Protein AF-A0AAN8GF17-F1 (afdb_monomer_lite)

Organism: Trichostrongylus colubriformis (NCBI:txid6319)

Foldseek 3Di:
DDDDDDDDDPPDPDPPLPPPPQPLNVDPLVCLLVVQLVVLVVLLVCVVPPPCSVVVLCVVLVVCPPHNNVPRDVNVLCVVCDPVVSNVPHSNVSCVVVVSCVVCPVVVVVVVVVVVVVVVVVVVVVVVVVVVVVVVVVVVVVVVVD

pLDDT: mean 70.36, std 16.2, range [33.47, 88.38]

Radius of gyration: 27.27 Å; chains: 1; bounding box: 36×29×109 Å

Sequence (146 aa):
RTVYHIDFTKENGTEIVANRPTILEVIPADYICDFCVAVIKKLKERQSTEANFEENMKEECWKHNGTACDDGNVCELINKVALERLRKDEPLKICVDEKMCPDKEKEITEKQEKEEKEKENETKRKHEEEGKKKAEEIERLKSEVS

Structure (mmCIF, N/CA/C/O backbone):
data_AF-A0AAN8GF17-F1
#
_entry.id   AF-A0AAN8GF17-F1
#
loop_
_atom_site.group_PDB
_atom_site.id
_atom_site.type_symbol
_atom_site.label_atom_id
_atom_site.label_alt_id
_atom_site.label_comp_id
_atom_site.label_asym_id
_atom_site.label_entity_id
_atom_site.label_seq_id
_atom_site.pdbx_PDB_ins_code
_atom_site.Cartn_x
_atom_site.Cartn_y
_atom_site.Cartn_z
_atom_site.occupancy
_atom_site.B_iso_or_equiv
_atom_site.auth_seq_id
_atom_site.auth_comp_id
_atom_site.auth_asym_id
_atom_site.auth_atom_id
_atom_site.pdbx_PDB_mo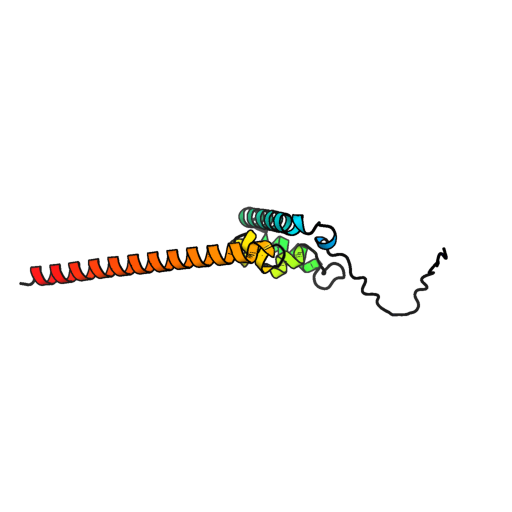del_num
ATOM 1 N N . ARG A 1 1 ? -5.925 -5.106 -52.393 1.00 38.12 1 ARG A N 1
ATOM 2 C CA . ARG A 1 1 ? -5.286 -4.934 -51.067 1.00 38.12 1 ARG A CA 1
ATOM 3 C C . ARG A 1 1 ? -4.102 -4.008 -51.297 1.00 38.12 1 ARG A C 1
ATOM 5 O O . ARG A 1 1 ? -3.133 -4.443 -51.900 1.00 38.12 1 ARG A O 1
ATOM 12 N N . THR A 1 2 ? -4.253 -2.724 -51.000 1.00 33.94 2 THR A N 1
ATOM 13 C CA . THR A 1 2 ? -3.260 -1.695 -51.347 1.00 33.94 2 THR A CA 1
ATOM 14 C C . THR A 1 2 ? -2.317 -1.525 -50.162 1.00 33.94 2 THR A C 1
ATOM 16 O O . THR A 1 2 ? -2.788 -1.357 -49.040 1.00 33.94 2 THR A O 1
ATOM 19 N N . VAL A 1 3 ? -1.010 -1.645 -50.394 1.00 42.06 3 VAL A N 1
ATOM 20 C CA . VAL A 1 3 ? 0.032 -1.433 -49.38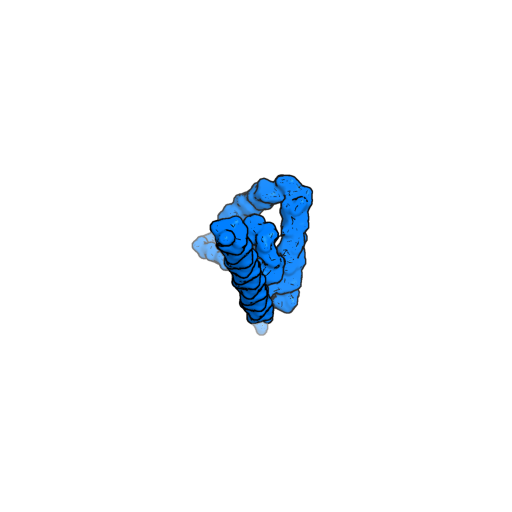1 1.00 42.06 3 VAL A CA 1
ATOM 21 C C . VAL A 1 3 ? 0.542 -0.008 -49.549 1.00 42.06 3 VAL A C 1
ATOM 23 O O . VAL A 1 3 ? 0.947 0.364 -50.648 1.00 42.06 3 VAL A O 1
ATOM 26 N N . TYR A 1 4 ? 0.499 0.783 -48.480 1.00 33.47 4 TYR A N 1
ATOM 27 C CA . TYR A 1 4 ? 1.083 2.120 -48.453 1.00 33.47 4 TYR A CA 1
ATOM 28 C C . TYR A 1 4 ? 2.482 2.034 -47.840 1.00 33.47 4 TYR A C 1
ATOM 30 O O . TYR A 1 4 ? 2.632 1.565 -46.713 1.00 33.47 4 TYR A O 1
ATOM 38 N N . HIS A 1 5 ? 3.492 2.482 -48.585 1.00 37.84 5 HIS A N 1
ATOM 39 C CA . HIS A 1 5 ? 4.817 2.785 -48.052 1.00 37.84 5 HIS A CA 1
ATOM 40 C C . HIS A 1 5 ? 4.842 4.265 -47.665 1.00 37.84 5 HIS A C 1
ATOM 42 O O . HIS A 1 5 ? 4.568 5.124 -48.501 1.00 37.84 5 HIS A O 1
ATOM 48 N N . ILE A 1 6 ? 5.115 4.549 -46.392 1.00 45.47 6 ILE A N 1
ATOM 49 C CA . ILE A 1 6 ? 5.288 5.908 -45.875 1.00 45.47 6 ILE A CA 1
ATOM 50 C C . ILE A 1 6 ? 6.789 6.108 -45.671 1.00 45.47 6 ILE A C 1
ATOM 52 O O . ILE A 1 6 ? 7.370 5.505 -44.770 1.00 45.47 6 ILE A O 1
ATOM 56 N N . ASP A 1 7 ? 7.407 6.929 -46.519 1.00 39.84 7 ASP A N 1
ATOM 57 C CA . ASP A 1 7 ? 8.777 7.401 -46.327 1.00 39.84 7 ASP A CA 1
ATOM 58 C C . ASP A 1 7 ? 8.758 8.635 -45.417 1.00 39.84 7 ASP A C 1
ATOM 60 O O . ASP A 1 7 ? 8.147 9.658 -45.732 1.00 39.84 7 ASP A O 1
ATOM 64 N N . PHE A 1 8 ? 9.411 8.531 -44.258 1.00 43.41 8 PHE A N 1
ATOM 65 C CA . PHE A 1 8 ? 9.478 9.603 -43.267 1.00 43.41 8 PHE A CA 1
ATOM 66 C C . PHE A 1 8 ? 10.655 10.536 -43.575 1.00 43.41 8 PHE A C 1
ATOM 68 O O . PHE A 1 8 ? 11.789 10.279 -43.166 1.00 43.41 8 PHE A O 1
ATOM 75 N N . THR A 1 9 ? 10.401 11.643 -44.273 1.00 42.62 9 THR A N 1
ATOM 76 C CA . THR A 1 9 ? 11.345 12.766 -44.334 1.00 42.62 9 THR A CA 1
ATOM 77 C C . THR A 1 9 ? 11.133 13.705 -43.145 1.00 42.62 9 THR A C 1
ATOM 79 O O . THR A 1 9 ? 10.017 14.060 -42.772 1.00 42.62 9 THR A O 1
ATOM 82 N N . LYS A 1 10 ? 12.253 14.077 -42.520 1.00 44.44 10 LYS A N 1
ATOM 83 C CA . LYS A 1 10 ? 12.401 14.708 -41.196 1.00 44.44 10 LYS A CA 1
ATOM 84 C C . LYS A 1 10 ? 11.914 16.171 -41.101 1.00 44.44 10 LYS A C 1
ATOM 86 O O . LYS A 1 10 ? 12.307 16.863 -40.169 1.00 44.44 10 LYS A O 1
ATOM 91 N N . GLU A 1 11 ? 11.127 16.663 -42.060 1.00 43.28 11 GLU A N 1
ATOM 92 C CA . GLU A 1 11 ? 10.945 18.111 -42.282 1.00 43.28 11 GLU A CA 1
ATOM 93 C C . GLU A 1 11 ? 9.623 18.725 -41.807 1.00 43.28 11 GLU A C 1
ATOM 95 O O . GLU A 1 11 ? 9.503 19.944 -41.829 1.00 43.28 11 GLU A O 1
ATOM 100 N N . ASN A 1 12 ? 8.662 17.958 -41.292 1.00 41.72 12 ASN A N 1
ATOM 101 C CA . ASN A 1 12 ? 7.472 18.560 -40.685 1.00 41.72 12 ASN A CA 1
ATOM 102 C C . ASN A 1 12 ? 7.487 18.360 -39.174 1.00 41.72 12 ASN A C 1
ATOM 104 O O . ASN A 1 12 ? 7.234 17.261 -38.684 1.00 41.72 12 ASN A O 1
ATOM 108 N N . GLY A 1 13 ? 7.800 19.452 -38.466 1.00 43.09 13 GLY A N 1
ATOM 109 C CA . GLY A 1 13 ? 7.837 19.616 -37.008 1.00 43.09 13 GLY A CA 1
ATOM 110 C C . GLY A 1 13 ? 6.489 19.424 -36.309 1.00 43.09 13 GLY A C 1
ATOM 111 O O . GLY A 1 13 ? 6.041 20.273 -35.548 1.00 43.09 13 GLY A O 1
ATOM 112 N N . THR A 1 14 ? 5.852 18.292 -36.561 1.00 40.00 14 THR A N 1
ATOM 113 C CA . THR A 1 14 ? 4.828 17.707 -35.709 1.00 40.00 14 THR A CA 1
ATOM 114 C C . THR A 1 14 ? 5.558 16.745 -34.786 1.00 40.00 14 THR A C 1
ATOM 116 O O . THR A 1 14 ? 5.965 15.665 -35.217 1.00 40.00 14 THR A O 1
ATOM 119 N N . GLU A 1 15 ? 5.763 17.140 -33.529 1.00 36.41 15 GLU A N 1
ATOM 120 C CA . GLU A 1 15 ? 6.034 16.177 -32.463 1.00 36.41 15 GLU A CA 1
ATOM 121 C C . GLU A 1 15 ? 4.855 15.205 -32.433 1.00 36.41 15 GLU A C 1
ATOM 123 O O . GLU A 1 15 ? 3.775 15.497 -31.922 1.00 36.41 15 GLU A O 1
ATOM 128 N N . ILE A 1 16 ? 5.042 14.042 -33.049 1.00 42.03 16 ILE A N 1
ATOM 129 C CA . ILE A 1 16 ? 4.186 12.902 -32.784 1.00 42.03 16 ILE A CA 1
ATOM 130 C C . ILE A 1 16 ? 4.566 12.494 -31.364 1.00 42.03 16 ILE A C 1
ATOM 132 O O . ILE A 1 16 ? 5.577 11.818 -31.166 1.00 42.03 16 ILE A O 1
ATOM 136 N N . VAL A 1 17 ? 3.789 12.941 -30.375 1.00 40.38 17 VAL A N 1
ATOM 137 C CA . VAL A 1 17 ? 3.766 12.306 -29.056 1.00 40.38 17 VAL A CA 1
ATOM 138 C C . VAL A 1 17 ? 3.259 10.896 -29.321 1.00 40.38 17 VAL A C 1
ATOM 140 O O . VAL A 1 17 ? 2.058 10.635 -29.371 1.00 40.38 17 VAL A O 1
ATOM 143 N N . ALA A 1 18 ? 4.184 9.995 -29.648 1.00 39.28 18 ALA A N 1
ATOM 144 C CA . ALA A 1 18 ? 3.891 8.584 -29.690 1.00 39.28 18 ALA A CA 1
ATOM 145 C C . ALA A 1 18 ? 3.402 8.259 -28.285 1.00 39.28 18 ALA A C 1
ATOM 147 O O . ALA A 1 18 ? 4.174 8.392 -27.337 1.00 39.28 18 ALA A O 1
ATOM 148 N N . ASN A 1 19 ? 2.118 7.919 -28.164 1.00 41.94 19 ASN A N 1
ATOM 149 C CA . ASN A 1 19 ? 1.540 7.391 -26.941 1.00 41.94 19 ASN A CA 1
ATOM 150 C C . ASN A 1 19 ? 2.351 6.131 -26.624 1.00 41.94 19 ASN A C 1
ATOM 152 O O . ASN A 1 19 ? 2.144 5.083 -27.240 1.00 41.94 19 ASN A O 1
ATOM 156 N N . ARG A 1 20 ? 3.414 6.287 -25.828 1.00 41.75 20 ARG A N 1
ATOM 157 C CA . ARG A 1 20 ? 4.314 5.192 -25.496 1.00 41.75 20 ARG A CA 1
ATOM 158 C C . ARG A 1 20 ? 3.479 4.249 -24.652 1.00 41.75 20 ARG A C 1
ATOM 160 O O . ARG A 1 20 ? 2.944 4.706 -23.643 1.00 41.75 20 ARG A O 1
ATOM 167 N N . PRO A 1 21 ? 3.378 2.966 -25.031 1.00 42.72 21 PRO A N 1
ATOM 168 C CA . PRO A 1 21 ? 2.761 1.995 -24.162 1.00 42.72 21 PRO A CA 1
ATOM 169 C C . PRO A 1 21 ? 3.510 2.037 -22.843 1.00 42.72 21 PRO A C 1
ATOM 171 O O . PRO A 1 21 ? 4.702 1.717 -22.783 1.00 42.72 21 PRO A O 1
ATOM 174 N N . THR A 1 22 ? 2.834 2.495 -21.796 1.00 49.78 22 THR A N 1
ATOM 175 C CA . THR A 1 22 ? 3.343 2.323 -20.440 1.00 49.78 22 THR A CA 1
ATOM 176 C C . THR A 1 22 ? 3.553 0.822 -20.237 1.00 49.78 22 THR A C 1
ATOM 178 O O . THR A 1 22 ? 2.873 0.011 -20.869 1.00 49.78 22 THR A O 1
ATOM 181 N N . ILE A 1 23 ? 4.490 0.393 -19.385 1.00 51.44 23 ILE A N 1
ATOM 182 C CA . ILE A 1 23 ? 4.714 -1.056 -19.186 1.00 51.44 23 ILE A CA 1
ATOM 183 C C . ILE A 1 23 ? 3.425 -1.784 -18.751 1.00 51.44 23 ILE A C 1
ATOM 185 O O . ILE A 1 23 ? 3.268 -2.983 -18.970 1.00 51.44 23 ILE A O 1
ATOM 189 N N . LEU A 1 24 ? 2.479 -1.017 -18.204 1.00 49.19 24 LEU A N 1
ATOM 190 C CA . LEU A 1 24 ? 1.131 -1.411 -17.822 1.00 49.19 24 LEU A CA 1
ATOM 191 C C . LEU A 1 24 ? 0.234 -1.792 -19.015 1.00 49.19 24 LEU A C 1
ATOM 193 O O . LEU A 1 24 ? -0.667 -2.596 -18.829 1.00 49.19 24 LEU A O 1
ATOM 197 N N . GLU A 1 25 ? 0.481 -1.293 -20.233 1.00 48.25 25 GLU A N 1
ATOM 198 C CA . GLU A 1 25 ? -0.276 -1.668 -21.444 1.00 48.25 25 GLU A CA 1
ATOM 199 C C . GLU A 1 25 ? 0.077 -3.070 -21.974 1.00 48.25 25 GLU A C 1
ATOM 201 O O . GLU A 1 25 ? -0.667 -3.637 -22.773 1.00 48.25 25 GLU A O 1
ATOM 206 N N . VAL A 1 26 ? 1.203 -3.649 -21.535 1.00 56.75 26 VAL A N 1
ATOM 207 C CA . VAL A 1 26 ? 1.643 -5.004 -21.926 1.00 56.75 26 VAL A CA 1
ATOM 208 C C . VAL A 1 26 ? 1.190 -6.060 -20.911 1.00 56.75 26 VAL A C 1
ATOM 210 O O . VAL A 1 26 ? 1.154 -7.252 -21.221 1.00 56.75 26 VAL A O 1
ATOM 213 N N . ILE A 1 27 ? 0.830 -5.637 -19.696 1.00 60.91 27 ILE A N 1
ATOM 214 C CA . ILE A 1 27 ? 0.327 -6.523 -18.647 1.00 60.91 27 ILE A CA 1
ATOM 215 C C . ILE A 1 27 ? -1.176 -6.707 -18.878 1.00 60.91 27 ILE A C 1
ATOM 217 O O . ILE A 1 27 ? -1.909 -5.717 -18.897 1.00 60.91 27 ILE A O 1
ATOM 221 N N . PRO A 1 28 ? -1.670 -7.944 -19.050 1.00 72.44 28 PRO A N 1
ATOM 222 C CA . PRO A 1 28 ? -3.101 -8.160 -19.197 1.00 72.44 28 PRO A CA 1
ATOM 223 C C . PRO A 1 28 ? -3.843 -7.653 -17.949 1.00 72.44 28 PRO A C 1
ATOM 225 O O . PRO A 1 28 ? -3.347 -7.790 -16.829 1.00 72.44 28 PRO A O 1
ATOM 228 N N . ALA A 1 29 ? -5.004 -7.021 -18.143 1.00 68.94 29 ALA A N 1
ATOM 229 C CA . ALA A 1 29 ? -5.705 -6.278 -17.089 1.00 68.94 29 ALA A CA 1
ATOM 230 C C . ALA A 1 29 ? -6.018 -7.119 -15.837 1.00 68.94 29 ALA A C 1
ATOM 232 O O . ALA A 1 29 ? -6.006 -6.604 -14.722 1.00 68.94 29 ALA A O 1
ATOM 233 N N . ASP A 1 30 ? -6.227 -8.421 -16.018 1.00 72.38 30 ASP A N 1
ATOM 234 C CA . ASP A 1 30 ? -6.435 -9.420 -14.971 1.00 72.38 30 ASP A CA 1
ATOM 235 C C . ASP A 1 30 ? -5.202 -9.657 -14.082 1.00 72.38 30 ASP A C 1
ATOM 237 O O . ASP A 1 30 ? -5.353 -10.051 -12.929 1.00 72.38 30 ASP A O 1
ATOM 241 N N . TYR A 1 31 ? -3.994 -9.349 -14.560 1.00 79.69 31 TYR A N 1
ATOM 242 C CA . TYR A 1 31 ? -2.749 -9.474 -13.793 1.00 79.69 31 TYR A CA 1
ATOM 243 C C . TYR A 1 31 ? -2.265 -8.157 -13.186 1.00 79.69 31 TYR A C 1
ATOM 245 O O . TYR A 1 31 ? -1.374 -8.178 -12.335 1.00 79.69 31 TYR A O 1
ATOM 253 N N . ILE A 1 32 ? -2.823 -7.012 -13.594 1.00 81.19 32 ILE A N 1
ATOM 254 C CA . ILE A 1 32 ? -2.355 -5.689 -13.146 1.00 81.19 32 ILE A CA 1
ATOM 255 C C . ILE A 1 32 ? -2.445 -5.562 -11.620 1.00 81.19 32 ILE A C 1
ATOM 257 O O . ILE A 1 32 ? -1.505 -5.076 -10.986 1.00 81.19 32 ILE A O 1
ATOM 261 N N . CYS A 1 33 ? -3.531 -6.051 -11.018 1.00 83.19 33 CYS A N 1
ATOM 262 C CA . CYS A 1 33 ? -3.718 -5.955 -9.575 1.00 83.19 33 CYS A CA 1
ATOM 263 C C . CYS A 1 33 ? -2.700 -6.808 -8.799 1.00 83.19 33 CYS A C 1
ATOM 265 O O . CYS A 1 33 ? -2.017 -6.304 -7.903 1.00 83.19 33 CYS A O 1
ATOM 267 N N . ASP A 1 34 ? -2.535 -8.078 -9.178 1.00 83.69 34 ASP A N 1
ATOM 268 C CA . ASP A 1 34 ? -1.571 -8.982 -8.540 1.00 83.69 34 ASP A CA 1
ATOM 269 C C . ASP A 1 34 ? -0.131 -8.491 -8.719 1.00 83.69 34 ASP A C 1
ATOM 271 O O . ASP A 1 34 ? 0.672 -8.527 -7.780 1.00 83.69 34 ASP A O 1
ATOM 275 N N . PHE A 1 35 ? 0.181 -7.971 -9.908 1.00 83.94 35 PHE A N 1
ATOM 276 C CA . PHE A 1 35 ? 1.470 -7.368 -10.207 1.00 83.94 35 PHE A CA 1
ATOM 277 C C . PHE A 1 35 ? 1.743 -6.159 -9.309 1.00 83.94 35 PHE A C 1
ATOM 279 O O . PHE A 1 35 ? 2.797 -6.097 -8.672 1.00 83.94 35 PHE A O 1
ATOM 286 N N . CYS A 1 36 ? 0.783 -5.238 -9.186 1.00 83.81 36 CYS A N 1
ATOM 287 C CA . CYS A 1 36 ? 0.916 -4.085 -8.304 1.00 83.81 36 CYS A CA 1
ATOM 288 C C . CYS A 1 36 ? 1.180 -4.522 -6.857 1.00 83.81 36 CYS A C 1
ATOM 290 O O . CYS A 1 36 ? 2.151 -4.081 -6.237 1.00 83.81 36 CYS A O 1
ATOM 292 N N . VAL A 1 37 ? 0.377 -5.450 -6.325 1.00 86.31 37 VAL A N 1
ATOM 293 C CA . VAL A 1 37 ? 0.520 -5.921 -4.940 1.00 86.31 37 VAL A CA 1
ATOM 294 C C . VAL A 1 37 ? 1.895 -6.552 -4.707 1.00 86.31 37 VAL A C 1
ATOM 296 O O . VAL A 1 37 ? 2.516 -6.309 -3.668 1.00 86.31 37 VAL A O 1
ATOM 299 N N . ALA A 1 38 ? 2.390 -7.347 -5.658 1.00 86.94 38 ALA A N 1
ATOM 300 C CA . ALA A 1 38 ? 3.705 -7.972 -5.573 1.00 86.94 38 ALA A CA 1
ATOM 301 C C . ALA A 1 38 ? 4.842 -6.937 -5.582 1.00 86.94 38 ALA A C 1
ATOM 303 O O . ALA A 1 38 ? 5.744 -7.008 -4.740 1.00 86.94 38 ALA A O 1
ATOM 304 N N . VAL A 1 39 ? 4.777 -5.948 -6.480 1.00 84.00 39 VAL A N 1
ATOM 305 C CA . VAL A 1 39 ? 5.767 -4.864 -6.567 1.00 84.00 39 VAL A CA 1
ATOM 306 C C . VAL A 1 39 ? 5.787 -4.051 -5.276 1.00 84.00 39 VAL A C 1
ATOM 308 O O . VAL A 1 39 ? 6.854 -3.870 -4.689 1.00 84.00 39 VAL A O 1
ATOM 311 N N . ILE A 1 40 ? 4.623 -3.630 -4.773 1.00 85.31 40 ILE A N 1
ATOM 312 C CA . ILE A 1 40 ? 4.537 -2.851 -3.534 1.00 85.31 40 ILE A CA 1
ATOM 313 C C . ILE A 1 40 ? 5.074 -3.652 -2.342 1.00 85.31 40 ILE A C 1
ATOM 315 O O . ILE A 1 40 ? 5.865 -3.122 -1.563 1.00 85.31 40 ILE A O 1
ATOM 319 N N . LYS A 1 41 ? 4.741 -4.945 -2.214 1.00 88.12 41 LYS A N 1
ATOM 320 C CA . LYS A 1 41 ? 5.314 -5.809 -1.162 1.00 88.12 41 LYS A CA 1
ATOM 321 C C . LYS A 1 41 ? 6.839 -5.854 -1.223 1.00 88.12 41 LYS A C 1
ATOM 323 O O . LYS A 1 41 ? 7.489 -5.706 -0.188 1.00 88.12 41 LYS A O 1
ATOM 328 N N . LYS A 1 42 ? 7.411 -6.014 -2.420 1.00 86.50 42 LYS A N 1
ATOM 329 C CA . LYS A 1 42 ? 8.867 -6.051 -2.590 1.00 86.50 42 LYS A CA 1
ATOM 330 C C . LYS A 1 42 ? 9.511 -4.708 -2.253 1.00 86.50 42 LYS A C 1
ATOM 332 O O . LYS A 1 42 ? 10.554 -4.681 -1.607 1.00 86.50 42 LYS A O 1
ATOM 337 N N . LEU A 1 43 ? 8.884 -3.596 -2.633 1.00 84.38 43 LEU A N 1
ATOM 338 C CA . LEU A 1 43 ? 9.358 -2.258 -2.281 1.00 84.38 43 LEU A CA 1
ATOM 339 C C . LEU A 1 43 ? 9.327 -2.024 -0.762 1.00 84.38 43 LEU A C 1
ATOM 341 O O . LEU A 1 43 ? 10.300 -1.503 -0.221 1.00 84.38 43 LEU A O 1
ATOM 345 N N . LYS A 1 44 ? 8.282 -2.477 -0.054 1.00 87.00 44 LYS A N 1
ATOM 346 C CA . LYS A 1 44 ? 8.218 -2.420 1.421 1.00 87.00 44 LYS A CA 1
ATOM 347 C C . LYS A 1 44 ? 9.335 -3.227 2.082 1.00 87.00 44 LYS A C 1
ATOM 349 O O . LYS A 1 44 ? 9.981 -2.741 3.006 1.00 87.00 44 LYS A O 1
ATOM 354 N N . GLU A 1 45 ? 9.581 -4.444 1.599 1.00 88.38 45 GLU A N 1
ATOM 355 C CA . GLU A 1 45 ? 10.666 -5.302 2.091 1.00 88.38 45 GLU A CA 1
ATOM 356 C C . GLU A 1 45 ? 12.024 -4.603 1.944 1.00 88.38 45 GLU A C 1
ATOM 358 O O . GLU A 1 45 ? 12.781 -4.499 2.911 1.00 88.38 45 GLU A O 1
ATOM 363 N N . ARG A 1 46 ? 12.301 -4.041 0.763 1.00 85.62 46 ARG A N 1
ATOM 364 C CA . ARG A 1 46 ? 13.532 -3.285 0.500 1.00 85.62 46 ARG A CA 1
ATOM 365 C C . ARG A 1 46 ? 13.648 -2.048 1.389 1.00 85.62 46 ARG A C 1
ATOM 367 O O . ARG A 1 46 ? 14.692 -1.841 1.990 1.00 85.62 46 ARG A O 1
ATOM 374 N N . GLN A 1 47 ? 12.566 -1.294 1.581 1.00 83.75 47 GLN A N 1
ATOM 375 C CA . GLN A 1 47 ? 12.554 -0.137 2.483 1.00 83.75 47 GLN A CA 1
ATOM 376 C C . GLN A 1 47 ? 12.866 -0.502 3.944 1.00 83.75 47 GLN A C 1
ATOM 378 O O . GLN A 1 47 ? 13.417 0.318 4.674 1.00 83.75 47 GLN A O 1
ATOM 383 N N . SER A 1 48 ? 12.510 -1.713 4.381 1.00 85.44 48 SER A N 1
ATOM 384 C CA . SER A 1 48 ? 12.791 -2.194 5.741 1.00 85.44 48 SER A CA 1
ATOM 385 C C . SER A 1 48 ? 14.196 -2.777 5.927 1.00 85.44 48 SER A C 1
ATOM 387 O O . SER A 1 48 ? 14.656 -2.896 7.060 1.00 85.44 48 SER A O 1
ATOM 389 N N . THR A 1 49 ? 14.872 -3.150 4.837 1.00 87.50 49 THR A N 1
ATOM 390 C CA . THR A 1 49 ? 16.146 -3.892 4.867 1.00 87.50 49 THR A CA 1
ATOM 391 C C . THR A 1 49 ? 17.334 -3.072 4.372 1.00 87.50 49 THR A C 1
ATOM 393 O O . THR A 1 49 ? 18.447 -3.241 4.866 1.00 87.50 49 THR A O 1
ATOM 396 N N . GLU A 1 50 ? 17.121 -2.163 3.424 1.00 84.31 50 GLU A N 1
ATOM 397 C CA . GLU A 1 50 ? 18.157 -1.317 2.840 1.00 84.31 50 GLU A CA 1
ATOM 398 C C . GLU A 1 50 ? 18.199 0.038 3.563 1.00 84.31 50 GLU A C 1
ATOM 400 O O . GLU A 1 50 ? 17.275 0.843 3.457 1.00 84.31 50 GLU A O 1
ATOM 405 N N . ALA A 1 51 ? 19.302 0.331 4.261 1.00 83.88 51 ALA A N 1
ATOM 406 C CA . ALA A 1 51 ? 19.469 1.590 4.999 1.00 83.88 51 ALA A CA 1
ATOM 407 C C . ALA A 1 51 ? 19.383 2.837 4.096 1.00 83.88 51 ALA A C 1
ATOM 409 O O . ALA A 1 51 ? 18.847 3.864 4.505 1.00 83.88 51 ALA A O 1
ATOM 410 N N . ASN A 1 52 ? 19.850 2.720 2.849 1.00 83.69 52 ASN A N 1
ATOM 411 C CA . ASN A 1 52 ? 19.896 3.821 1.884 1.00 83.69 52 ASN A CA 1
ATOM 412 C C . ASN A 1 52 ? 18.754 3.745 0.859 1.00 83.69 52 ASN A C 1
ATOM 414 O O . ASN A 1 52 ? 18.835 4.367 -0.195 1.00 83.69 52 ASN A O 1
ATOM 418 N N . PHE A 1 53 ? 17.697 2.971 1.130 1.00 83.38 53 PHE A N 1
ATOM 419 C CA . PHE A 1 53 ? 16.608 2.747 0.176 1.00 83.38 53 PHE A CA 1
ATOM 420 C C . PHE A 1 53 ? 16.016 4.050 -0.365 1.00 83.38 53 PHE A C 1
ATOM 422 O O . PHE A 1 53 ? 15.854 4.209 -1.569 1.00 83.38 53 PHE A O 1
ATOM 429 N N . GLU A 1 54 ? 15.689 4.989 0.524 1.00 75.62 54 GLU A N 1
ATOM 430 C CA . GLU A 1 54 ? 15.052 6.243 0.123 1.00 75.62 54 GLU A CA 1
ATOM 431 C C . GLU A 1 54 ? 15.973 7.135 -0.703 1.00 75.62 54 GLU A C 1
ATOM 433 O O . GLU A 1 54 ? 15.508 7.798 -1.626 1.00 75.62 54 GLU A O 1
ATOM 438 N N . GLU A 1 55 ? 17.261 7.164 -0.365 1.00 79.69 55 GLU A N 1
ATOM 439 C CA . GLU A 1 55 ? 18.265 7.934 -1.094 1.00 79.69 55 GLU A CA 1
ATOM 440 C C . GLU A 1 55 ? 18.490 7.329 -2.480 1.00 79.69 55 GLU A C 1
ATOM 442 O O . GLU A 1 55 ? 18.368 8.037 -3.475 1.00 79.69 55 GLU A O 1
ATOM 447 N N . ASN A 1 56 ? 18.660 6.006 -2.553 1.00 79.50 56 ASN A N 1
ATOM 448 C CA . ASN A 1 56 ? 18.801 5.270 -3.807 1.00 79.50 56 ASN A CA 1
ATOM 449 C C . ASN A 1 56 ? 17.571 5.442 -4.706 1.00 79.50 56 ASN A C 1
ATOM 451 O O . ASN A 1 56 ? 17.712 5.683 -5.899 1.00 79.50 56 ASN A O 1
ATOM 455 N N . MET A 1 57 ? 16.357 5.347 -4.151 1.00 76.62 57 MET A N 1
ATOM 456 C CA . MET A 1 57 ? 15.130 5.528 -4.933 1.00 76.62 57 MET A CA 1
ATOM 457 C C . MET A 1 57 ? 14.978 6.962 -5.426 1.00 76.62 57 MET A C 1
ATOM 459 O O . MET A 1 57 ? 14.572 7.163 -6.565 1.00 76.62 57 MET A O 1
ATOM 463 N N . LYS A 1 58 ? 15.338 7.964 -4.616 1.00 72.56 58 LYS A N 1
ATOM 464 C CA . LYS A 1 58 ? 15.366 9.360 -5.072 1.00 72.56 58 LYS A CA 1
ATOM 465 C C . LYS A 1 58 ? 16.396 9.555 -6.179 1.00 72.56 58 LYS A C 1
ATOM 467 O O . LYS A 1 58 ? 16.074 10.194 -7.169 1.00 72.56 58 LYS A O 1
ATOM 472 N N . GLU A 1 59 ? 17.595 8.998 -6.045 1.00 74.12 59 GLU A N 1
ATOM 473 C CA . GLU A 1 59 ? 18.665 9.162 -7.032 1.00 74.12 59 GLU A CA 1
ATOM 474 C C . GLU A 1 59 ? 18.351 8.461 -8.362 1.00 74.12 59 GLU A C 1
ATOM 476 O O . GLU A 1 59 ? 18.521 9.051 -9.429 1.00 74.12 59 GLU A O 1
ATOM 481 N N . GLU A 1 60 ? 17.860 7.223 -8.311 1.00 72.56 60 GLU A N 1
ATOM 482 C CA . GLU A 1 60 ? 17.494 6.445 -9.496 1.00 72.56 60 GLU A CA 1
ATOM 483 C C . GLU A 1 60 ? 16.255 7.029 -10.186 1.00 72.56 60 GLU A C 1
ATOM 485 O O . GLU A 1 60 ? 16.232 7.149 -11.409 1.00 72.56 60 GLU A O 1
ATOM 490 N N . CYS A 1 61 ? 15.246 7.467 -9.426 1.00 69.50 61 CYS A N 1
ATOM 491 C CA . CYS A 1 61 ? 14.009 7.984 -10.008 1.00 69.50 61 CYS A CA 1
ATOM 492 C C . CYS A 1 61 ? 14.081 9.456 -10.436 1.00 69.50 61 CYS A C 1
ATOM 494 O O . CYS A 1 61 ? 13.496 9.809 -11.459 1.00 69.50 61 CYS A O 1
ATOM 496 N N . TRP A 1 62 ? 14.831 10.325 -9.744 1.00 62.97 62 TRP A N 1
ATOM 497 C CA . TRP A 1 62 ? 14.988 11.727 -10.165 1.00 62.97 62 TRP A CA 1
ATOM 498 C C . TRP A 1 62 ? 15.749 11.892 -11.478 1.00 62.97 62 TRP A C 1
ATOM 500 O O . TRP A 1 62 ? 15.503 12.869 -12.182 1.00 62.97 62 TRP A O 1
ATOM 510 N N . LYS A 1 63 ? 16.623 10.948 -11.852 1.00 62.00 63 LYS A N 1
ATOM 511 C CA . LYS A 1 63 ? 17.329 10.977 -13.148 1.00 62.00 63 LYS A CA 1
ATOM 512 C C . LYS A 1 63 ? 16.379 10.911 -14.352 1.00 62.00 63 LYS A C 1
ATOM 514 O O . LYS A 1 63 ? 16.778 11.293 -15.450 1.00 62.00 63 LYS A O 1
ATOM 519 N N . HIS A 1 64 ? 15.149 10.435 -14.156 1.00 58.06 64 HIS A N 1
ATOM 520 C CA . HIS A 1 64 ? 14.184 10.198 -15.231 1.00 58.06 64 HIS A CA 1
ATOM 521 C C . HIS A 1 64 ? 12.990 11.166 -15.242 1.00 58.06 64 HIS A C 1
ATOM 523 O O . HIS A 1 64 ? 12.283 11.207 -16.251 1.00 58.06 64 HIS A O 1
ATOM 529 N N . ASN A 1 65 ? 12.822 11.988 -14.199 1.00 54.16 65 ASN A N 1
ATOM 530 C CA . ASN A 1 65 ? 11.784 13.021 -14.136 1.00 54.16 65 ASN A CA 1
ATOM 531 C C . ASN A 1 65 ? 11.948 14.042 -15.282 1.00 54.16 65 ASN A C 1
ATOM 533 O O . ASN A 1 65 ? 13.026 14.611 -15.468 1.00 54.16 65 ASN A O 1
ATOM 537 N N . GLY A 1 66 ? 10.875 14.312 -16.029 1.00 54.41 66 GLY A N 1
ATOM 538 C CA . GLY A 1 66 ? 10.849 15.261 -17.147 1.00 54.41 66 GLY A CA 1
ATOM 539 C C . GLY A 1 66 ? 11.466 14.743 -18.452 1.00 54.41 66 GLY A C 1
ATOM 540 O O . GLY A 1 66 ? 11.770 15.540 -19.341 1.00 54.41 66 GLY A O 1
ATOM 541 N N . THR A 1 67 ? 11.687 13.430 -18.580 1.00 56.88 67 THR A N 1
ATOM 542 C CA . THR A 1 67 ? 12.230 12.802 -19.799 1.00 56.88 67 THR A CA 1
ATOM 543 C C . THR A 1 67 ? 11.158 12.020 -20.569 1.00 56.88 67 THR A C 1
ATOM 545 O O . THR A 1 67 ? 10.119 11.675 -20.032 1.00 56.88 67 THR A O 1
ATOM 548 N N . ALA A 1 68 ? 11.405 11.634 -21.825 1.00 53.00 68 ALA A N 1
ATOM 549 C CA . ALA A 1 68 ? 10.478 10.772 -22.584 1.00 53.00 68 ALA A CA 1
ATOM 550 C C . ALA A 1 68 ? 10.299 9.347 -21.994 1.00 53.00 68 ALA A C 1
ATOM 552 O O . ALA A 1 68 ? 9.588 8.515 -22.562 1.00 53.00 68 ALA A O 1
ATOM 553 N N . CYS A 1 69 ? 11.002 9.028 -20.903 1.00 49.91 69 CYS A N 1
ATOM 554 C CA . CYS A 1 69 ? 10.860 7.800 -20.122 1.00 49.91 69 CYS A CA 1
ATOM 555 C C . CYS A 1 69 ? 10.074 8.020 -18.815 1.00 49.91 69 CYS A C 1
ATOM 557 O O . CYS A 1 69 ? 10.038 7.103 -17.998 1.00 49.91 69 CYS A O 1
ATOM 559 N N . ASP A 1 70 ? 9.513 9.214 -18.606 1.00 49.72 70 ASP A N 1
ATOM 560 C CA . ASP A 1 70 ? 8.767 9.621 -17.405 1.00 49.72 70 ASP A CA 1
ATOM 561 C C . ASP A 1 70 ? 7.363 8.987 -17.356 1.00 49.72 70 ASP A C 1
ATOM 563 O O . ASP A 1 70 ? 6.866 8.653 -16.285 1.00 49.72 70 ASP A O 1
ATOM 567 N N . ASP A 1 71 ? 6.771 8.699 -18.519 1.00 48.88 71 ASP A N 1
ATOM 568 C CA . ASP A 1 71 ? 5.426 8.129 -18.612 1.00 48.88 71 ASP A CA 1
ATOM 569 C C . ASP A 1 71 ? 5.426 6.606 -18.372 1.00 48.88 71 ASP A C 1
ATOM 571 O O . ASP A 1 71 ? 5.949 5.823 -19.175 1.00 48.88 71 ASP A O 1
ATOM 575 N N . GLY A 1 72 ? 4.802 6.158 -17.275 1.00 52.31 72 GLY A N 1
ATOM 576 C CA . GLY A 1 72 ? 4.463 4.750 -17.055 1.00 52.31 72 GLY A CA 1
ATOM 577 C C . GLY A 1 72 ? 5.563 3.856 -16.490 1.00 52.31 72 GLY A C 1
ATOM 578 O O . GLY A 1 72 ? 5.485 2.631 -16.638 1.00 52.31 72 GLY A O 1
ATOM 579 N N . ASN A 1 73 ? 6.596 4.435 -15.877 1.00 58.94 73 ASN A N 1
ATOM 580 C CA . ASN A 1 73 ? 7.672 3.683 -15.236 1.00 58.94 73 ASN A CA 1
ATOM 581 C C . ASN A 1 73 ? 7.384 3.435 -13.732 1.00 58.94 73 ASN A C 1
ATOM 583 O O . ASN A 1 73 ? 6.543 4.076 -13.103 1.00 58.94 73 ASN A O 1
ATOM 587 N N . VAL A 1 74 ? 8.114 2.496 -13.120 1.00 59.16 74 VAL A N 1
ATOM 588 C CA . VAL A 1 74 ? 8.018 2.181 -11.677 1.00 59.16 74 VAL A CA 1
ATOM 589 C C . VAL A 1 74 ? 8.349 3.397 -10.794 1.00 59.16 74 VAL A C 1
ATOM 591 O O . VAL A 1 74 ? 7.874 3.487 -9.665 1.00 59.16 74 VAL A O 1
ATOM 594 N N . CYS A 1 75 ? 9.122 4.353 -11.306 1.00 65.31 75 CYS A N 1
ATOM 595 C CA . CYS A 1 75 ? 9.460 5.587 -10.610 1.00 65.31 75 CYS A CA 1
ATOM 596 C C . CYS A 1 75 ? 8.285 6.566 -10.507 1.00 65.31 75 CYS A C 1
ATOM 598 O O . CYS A 1 75 ? 8.169 7.239 -9.488 1.00 65.31 75 CYS A O 1
ATOM 600 N N . GLU A 1 76 ? 7.363 6.586 -11.469 1.00 63.22 76 GLU A N 1
ATOM 601 C CA . GLU A 1 76 ? 6.102 7.321 -11.367 1.00 63.22 76 GLU A CA 1
ATOM 602 C C . GLU A 1 76 ? 5.252 6.756 -10.222 1.00 63.22 76 GLU A C 1
ATOM 604 O O . GLU A 1 76 ? 4.750 7.513 -9.394 1.00 63.22 76 GLU A O 1
ATOM 609 N N . LEU A 1 77 ? 5.174 5.424 -10.104 1.00 62.06 77 LEU A N 1
ATOM 610 C CA . LEU A 1 77 ? 4.503 4.757 -8.987 1.00 62.06 77 LEU A CA 1
ATOM 611 C C . LEU A 1 77 ? 5.203 5.064 -7.654 1.00 62.06 77 LEU A C 1
ATOM 613 O O . LEU A 1 77 ? 4.536 5.383 -6.683 1.00 62.06 77 LEU A O 1
ATOM 617 N N . ILE A 1 78 ? 6.535 5.035 -7.583 1.00 64.69 78 ILE A N 1
ATOM 618 C CA . ILE A 1 78 ? 7.277 5.366 -6.351 1.00 64.69 78 ILE A CA 1
ATOM 619 C C . ILE A 1 78 ? 7.091 6.842 -5.958 1.00 64.69 78 ILE A C 1
ATOM 621 O O . ILE A 1 78 ? 6.899 7.147 -4.777 1.00 64.69 78 ILE A O 1
ATOM 625 N N . ASN A 1 79 ? 7.094 7.751 -6.937 1.00 63.06 79 ASN A N 1
ATOM 626 C CA . ASN A 1 79 ? 6.854 9.177 -6.729 1.00 63.06 79 ASN A CA 1
ATOM 627 C C . ASN A 1 79 ? 5.400 9.449 -6.294 1.00 63.06 79 ASN A C 1
ATOM 629 O O . ASN A 1 79 ? 5.190 10.229 -5.366 1.00 63.06 79 ASN A O 1
ATOM 633 N N . LYS A 1 80 ? 4.406 8.782 -6.906 1.00 60.41 80 LYS A N 1
ATOM 634 C CA . LYS A 1 80 ? 2.967 8.903 -6.583 1.00 60.41 80 LYS A CA 1
ATOM 635 C C . LYS A 1 80 ? 2.590 8.263 -5.253 1.00 60.41 80 LYS A C 1
ATOM 637 O O . LYS A 1 80 ? 1.877 8.864 -4.451 1.00 60.41 80 LYS A O 1
ATOM 642 N N . VAL A 1 81 ? 3.103 7.062 -4.990 1.00 61.34 81 VAL A N 1
ATOM 643 C CA . VAL A 1 81 ? 2.843 6.342 -3.742 1.00 61.34 81 VAL A CA 1
ATOM 644 C C . VAL A 1 81 ? 3.449 7.102 -2.570 1.00 61.34 81 VAL A C 1
ATOM 646 O O . VAL A 1 81 ? 2.908 6.998 -1.487 1.00 61.34 81 VAL A O 1
ATOM 649 N N . ALA A 1 82 ? 4.459 7.955 -2.763 1.00 64.75 82 ALA A N 1
ATOM 650 C CA . ALA A 1 82 ? 5.196 8.629 -1.697 1.00 64.75 82 ALA A CA 1
ATOM 651 C C . ALA A 1 82 ? 5.814 7.608 -0.718 1.00 64.75 82 ALA A C 1
ATOM 653 O O . ALA A 1 82 ? 5.138 6.795 -0.090 1.00 64.75 82 ALA A O 1
ATOM 654 N N . LEU A 1 83 ? 7.135 7.656 -0.536 1.00 69.88 83 LEU A N 1
ATOM 655 C CA . LEU A 1 83 ? 7.890 6.703 0.303 1.00 69.88 83 LEU A CA 1
ATOM 656 C C . LEU A 1 83 ? 7.303 6.516 1.723 1.00 69.88 83 LEU A C 1
ATOM 658 O O . LEU A 1 83 ? 7.467 5.463 2.338 1.00 69.88 83 LEU A O 1
ATOM 662 N N . GLU A 1 84 ? 6.572 7.514 2.221 1.00 71.88 84 GLU A N 1
ATOM 663 C CA . GLU A 1 84 ? 5.810 7.461 3.468 1.00 71.88 84 GLU A CA 1
ATOM 664 C C . GLU A 1 84 ? 4.574 6.541 3.430 1.00 71.88 84 GLU A C 1
ATOM 666 O O . GLU A 1 84 ? 4.360 5.795 4.391 1.00 71.88 84 GLU A O 1
ATOM 671 N N . ARG A 1 85 ? 3.763 6.541 2.355 1.00 76.88 85 ARG A N 1
ATOM 672 C CA . ARG A 1 85 ? 2.623 5.603 2.251 1.00 76.88 85 ARG A CA 1
ATOM 673 C C . ARG A 1 85 ? 3.125 4.184 2.064 1.00 76.88 85 ARG A C 1
ATOM 675 O O . ARG A 1 85 ? 2.540 3.271 2.634 1.00 76.88 85 ARG A O 1
ATOM 682 N N . LEU A 1 86 ? 4.254 3.999 1.374 1.00 81.00 86 LEU A N 1
ATOM 683 C CA . LEU A 1 86 ? 4.885 2.686 1.246 1.00 81.00 86 LEU A CA 1
ATOM 684 C C . LEU A 1 86 ? 5.125 2.048 2.627 1.00 81.00 86 LEU A C 1
ATOM 686 O O . LEU A 1 86 ? 4.787 0.882 2.821 1.00 81.00 86 LEU A O 1
ATOM 690 N N . ARG A 1 87 ? 5.572 2.814 3.633 1.00 79.00 87 ARG A N 1
ATOM 691 C CA . ARG A 1 87 ? 5.699 2.313 5.016 1.00 79.00 87 ARG A CA 1
ATOM 692 C C . ARG A 1 87 ? 4.354 1.984 5.653 1.00 79.00 87 ARG A C 1
ATOM 694 O O . ARG A 1 87 ? 4.187 0.895 6.204 1.00 79.00 87 ARG A O 1
ATOM 701 N N . LYS A 1 88 ? 3.417 2.930 5.602 1.00 82.88 88 LYS A N 1
ATOM 702 C CA . LYS A 1 88 ? 2.219 2.944 6.455 1.00 82.88 88 LYS A CA 1
ATOM 703 C C . LYS A 1 88 ? 1.049 2.146 5.890 1.00 82.88 88 LYS A C 1
ATOM 705 O O . LYS A 1 88 ? 0.390 1.436 6.640 1.00 82.88 88 LYS A O 1
ATOM 710 N N . ASP A 1 89 ? 0.805 2.248 4.590 1.00 84.81 89 ASP A N 1
ATOM 711 C CA . ASP A 1 89 ? -0.383 1.690 3.953 1.00 84.81 89 ASP A CA 1
ATOM 712 C C . ASP A 1 89 ? -0.190 0.219 3.565 1.00 84.81 89 ASP A C 1
ATOM 714 O O . ASP A 1 89 ? 0.916 -0.244 3.262 1.00 84.81 89 ASP A O 1
ATOM 718 N N . GLU A 1 90 ? -1.283 -0.543 3.559 1.00 87.00 90 GLU A N 1
ATOM 719 C CA . GLU A 1 90 ? -1.261 -1.907 3.040 1.00 87.00 90 GLU A CA 1
ATOM 720 C C . GLU A 1 90 ? -1.031 -1.924 1.519 1.00 87.00 90 GLU A C 1
ATOM 722 O O . GLU A 1 90 ? -1.583 -1.082 0.806 1.00 87.00 90 GLU A O 1
ATOM 727 N N . PRO A 1 91 ? -0.287 -2.914 0.986 1.00 87.62 91 PRO A N 1
ATOM 728 C CA . PRO A 1 91 ? -0.029 -3.021 -0.449 1.00 87.62 91 PRO A CA 1
ATOM 729 C C . PRO A 1 91 ? -1.286 -2.976 -1.319 1.00 87.62 91 PRO A C 1
ATOM 731 O O . PRO A 1 91 ? -1.303 -2.310 -2.347 1.00 87.62 91 PRO A O 1
ATOM 734 N N . LEU A 1 92 ? -2.352 -3.655 -0.889 1.00 86.19 92 LEU A N 1
ATOM 735 C CA . LEU A 1 92 ? -3.606 -3.701 -1.636 1.00 86.19 92 LEU A CA 1
ATOM 736 C C . LEU A 1 92 ? -4.316 -2.339 -1.647 1.00 86.19 92 LEU A C 1
ATOM 738 O O . LEU A 1 92 ? -4.842 -1.944 -2.682 1.00 86.19 92 LEU A O 1
ATOM 742 N N . LYS A 1 93 ? -4.279 -1.604 -0.528 1.00 85.38 93 LYS A N 1
ATOM 743 C CA . LYS A 1 93 ? -4.842 -0.251 -0.422 1.00 85.38 93 LYS A CA 1
ATOM 744 C C . LYS A 1 93 ? -4.149 0.699 -1.398 1.00 85.38 93 LYS A C 1
ATOM 746 O O . LYS A 1 93 ? -4.820 1.373 -2.167 1.00 85.38 93 LYS A O 1
ATOM 751 N N . ILE A 1 94 ? -2.815 0.668 -1.432 1.00 84.12 94 ILE A N 1
ATOM 752 C CA . ILE A 1 94 ? -2.021 1.459 -2.382 1.00 84.12 94 ILE A CA 1
ATOM 753 C C . ILE A 1 94 ? -2.445 1.145 -3.824 1.00 84.12 94 ILE A C 1
ATOM 755 O O . ILE A 1 94 ? -2.716 2.052 -4.602 1.00 84.12 94 ILE A O 1
ATOM 759 N N . CYS A 1 95 ? -2.561 -0.135 -4.177 1.00 84.56 95 CYS A N 1
ATOM 760 C CA . CYS A 1 95 ? -2.932 -0.541 -5.532 1.00 84.56 95 CYS A CA 1
ATOM 761 C C . CYS A 1 95 ? -4.375 -0.187 -5.927 1.00 84.56 95 CYS A C 1
ATOM 763 O O . CYS A 1 95 ? -4.648 0.018 -7.110 1.00 84.56 95 CYS A O 1
ATOM 765 N N . VAL A 1 96 ? -5.300 -0.098 -4.968 1.00 84.88 96 VAL A N 1
ATOM 766 C CA . VAL A 1 96 ? -6.656 0.421 -5.205 1.00 84.88 96 VAL A CA 1
ATOM 767 C C . VAL A 1 96 ? -6.635 1.930 -5.426 1.00 84.88 96 VAL A C 1
ATOM 769 O O . VAL A 1 96 ? -7.193 2.390 -6.419 1.00 84.88 96 VAL A O 1
ATOM 772 N N . ASP A 1 97 ? -5.947 2.683 -4.565 1.00 82.44 97 ASP A N 1
ATOM 773 C CA . ASP A 1 97 ? -5.856 4.146 -4.663 1.00 82.44 97 ASP A CA 1
ATOM 774 C C . ASP A 1 97 ? -5.229 4.586 -6.003 1.00 82.44 97 ASP A C 1
ATOM 776 O O . ASP A 1 97 ? -5.679 5.546 -6.630 1.00 82.44 97 ASP A O 1
ATOM 780 N N . GLU A 1 98 ? -4.235 3.833 -6.490 1.00 77.62 98 GLU A N 1
ATOM 781 C CA . GLU A 1 98 ? -3.590 4.044 -7.796 1.00 77.62 98 GLU A CA 1
ATOM 782 C C . GLU A 1 98 ? -4.381 3.438 -8.977 1.00 77.62 98 GLU A C 1
ATOM 784 O O . GLU A 1 98 ? -3.887 3.389 -10.104 1.00 77.62 98 GLU A O 1
ATOM 789 N N . LYS A 1 99 ? -5.620 2.982 -8.742 1.00 79.38 99 LYS A N 1
ATOM 790 C CA . LYS A 1 99 ? -6.554 2.427 -9.743 1.00 79.38 99 LYS A CA 1
ATOM 791 C C . LYS A 1 99 ? -6.038 1.192 -10.493 1.00 79.38 99 LYS A C 1
ATOM 793 O O . LYS A 1 99 ? -6.542 0.866 -11.566 1.00 79.38 99 LYS A O 1
ATOM 798 N N . MET A 1 100 ? -5.076 0.473 -9.917 1.00 79.25 100 MET A N 1
ATOM 799 C CA . MET A 1 100 ? -4.547 -0.790 -10.451 1.00 79.25 100 MET A CA 1
ATOM 800 C C . MET A 1 100 ? -5.359 -2.016 -9.999 1.00 79.25 100 MET A C 1
ATOM 802 O O . MET A 1 100 ? -5.241 -3.085 -10.589 1.00 79.25 100 MET A O 1
ATOM 806 N N . CYS A 1 101 ? -6.202 -1.866 -8.972 1.00 83.12 101 CYS A N 1
ATOM 807 C CA . CYS A 1 101 ? -7.088 -2.910 -8.444 1.00 83.12 101 CYS A CA 1
ATOM 808 C C . CYS A 1 101 ? -8.563 -2.449 -8.356 1.00 83.12 101 CYS A C 1
ATOM 810 O O . CYS A 1 101 ? -9.148 -2.510 -7.273 1.00 83.12 101 CYS A O 1
ATOM 812 N N . PRO A 1 102 ? -9.200 -1.986 -9.447 1.00 76.31 102 PRO A N 1
ATOM 813 C CA . PRO A 1 102 ? -10.532 -1.368 -9.382 1.00 76.31 102 PRO A CA 1
ATOM 814 C C . PRO A 1 102 ? -11.610 -2.295 -8.788 1.00 76.31 102 PRO A C 1
ATOM 816 O O . PRO A 1 102 ? -12.476 -1.855 -8.037 1.00 76.31 102 PRO A O 1
ATOM 819 N N . ASP A 1 103 ? -11.519 -3.604 -9.027 1.00 79.88 103 ASP A N 1
ATOM 820 C CA . ASP A 1 103 ? -12.508 -4.574 -8.536 1.00 79.88 103 ASP A CA 1
ATOM 821 C C . ASP A 1 103 ? -12.423 -4.839 -7.023 1.00 79.88 103 ASP A C 1
ATOM 823 O O . ASP A 1 103 ? -13.324 -5.441 -6.436 1.00 79.88 103 ASP A O 1
ATOM 827 N N . LYS A 1 104 ? -11.339 -4.397 -6.372 1.00 79.38 104 LYS A N 1
ATOM 828 C CA . LYS A 1 104 ? -11.095 -4.586 -4.934 1.00 79.38 104 LYS A CA 1
ATOM 829 C C . LYS A 1 104 ? -11.480 -3.383 -4.083 1.00 79.38 104 LYS A C 1
ATOM 831 O O . LYS A 1 104 ? -11.460 -3.493 -2.860 1.00 79.38 104 LYS A O 1
ATOM 836 N N . GLU A 1 105 ? -11.891 -2.279 -4.702 1.00 75.69 105 GLU A N 1
ATOM 837 C CA . GLU A 1 105 ? -12.227 -1.031 -4.013 1.00 75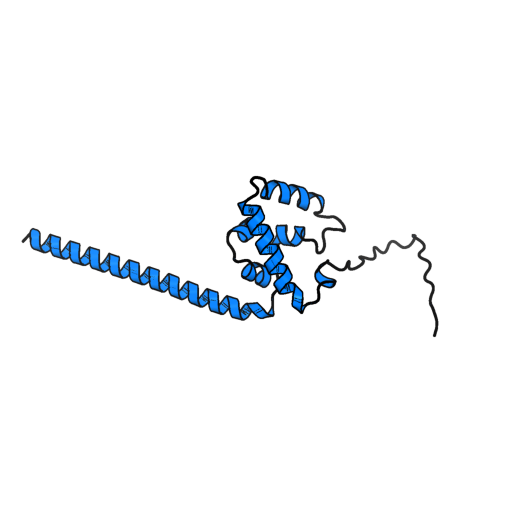.69 105 GLU A CA 1
ATOM 838 C C . GLU A 1 105 ? -13.319 -1.236 -2.953 1.00 75.69 105 GLU A C 1
ATOM 840 O O . GLU A 1 105 ? -13.102 -0.961 -1.774 1.00 75.69 105 GLU A O 1
ATOM 845 N N . LYS A 1 106 ? -14.440 -1.865 -3.333 1.00 73.38 106 LYS A N 1
ATOM 846 C CA . LYS A 1 106 ? -15.554 -2.159 -2.412 1.00 73.38 106 LYS A CA 1
ATOM 847 C C . LYS A 1 106 ? -15.150 -3.061 -1.243 1.00 73.38 106 LYS A C 1
ATOM 849 O O . LYS A 1 106 ? -15.579 -2.835 -0.117 1.00 73.38 106 LYS A O 1
ATOM 854 N N . GLU A 1 107 ? -14.313 -4.067 -1.500 1.00 74.50 107 GLU A N 1
ATOM 855 C CA . GLU A 1 107 ? -13.868 -5.023 -0.477 1.00 74.50 107 GLU A CA 1
ATOM 856 C C . GLU A 1 107 ? -12.984 -4.343 0.586 1.00 74.50 107 GLU A C 1
ATOM 858 O O . GLU A 1 107 ? -13.027 -4.703 1.764 1.00 74.50 107 GLU A O 1
ATOM 863 N N . ILE A 1 108 ? -12.190 -3.347 0.182 1.00 71.81 108 ILE A N 1
ATOM 864 C CA . ILE A 1 108 ? -11.309 -2.599 1.085 1.00 71.81 108 ILE A CA 1
ATOM 865 C C . ILE A 1 108 ? -12.087 -1.558 1.879 1.00 71.81 108 ILE A C 1
ATOM 867 O O . ILE A 1 108 ? -11.864 -1.456 3.084 1.00 71.81 108 ILE A O 1
ATOM 871 N N . THR A 1 109 ? -13.012 -0.827 1.253 1.00 71.56 109 THR A N 1
ATOM 872 C CA . THR A 1 109 ? -13.858 0.143 1.964 1.00 71.56 109 THR A CA 1
ATOM 873 C C . THR A 1 109 ? -14.640 -0.539 3.088 1.00 71.56 109 THR A C 1
ATOM 875 O O . THR A 1 109 ? -14.621 -0.073 4.224 1.00 71.56 109 THR A O 1
ATOM 878 N N . GLU A 1 110 ? -15.233 -1.708 2.826 1.00 74.69 110 GLU A N 1
ATOM 879 C CA . GLU A 1 110 ? -15.955 -2.477 3.848 1.00 74.69 110 GLU A CA 1
ATOM 880 C C . GLU A 1 110 ? -15.049 -2.985 4.983 1.00 74.69 110 GLU A C 1
ATOM 882 O O . GLU A 1 110 ? -15.473 -3.043 6.142 1.00 74.69 110 GLU A O 1
ATOM 887 N N . LYS A 1 111 ? -13.803 -3.370 4.676 1.00 74.75 111 LYS A N 1
ATOM 888 C CA . LYS A 1 111 ? -12.817 -3.779 5.690 1.00 74.75 111 LYS A CA 1
ATOM 889 C C . LYS A 1 111 ? -12.359 -2.595 6.546 1.00 74.75 111 LYS A C 1
ATOM 891 O O . LYS A 1 111 ? -12.307 -2.734 7.765 1.00 74.75 111 LYS A O 1
ATOM 896 N N . GLN A 1 112 ? -12.095 -1.439 5.938 1.00 71.56 112 GLN A N 1
ATOM 897 C CA . GLN A 1 112 ? -11.691 -0.221 6.649 1.00 71.56 112 GLN A CA 1
ATOM 898 C C . GLN A 1 112 ? -12.795 0.291 7.575 1.00 71.56 112 GLN A C 1
ATOM 900 O O . GLN A 1 112 ? -12.528 0.573 8.740 1.00 71.56 112 GLN A O 1
ATOM 905 N N . GLU A 1 113 ? -14.047 0.321 7.111 1.00 74.44 113 GLU A N 1
ATOM 906 C CA . GLU A 1 113 ? -15.182 0.723 7.950 1.00 74.44 113 GLU A CA 1
ATOM 907 C C . GLU A 1 113 ? -15.377 -0.199 9.161 1.00 74.44 113 GLU A C 1
ATOM 909 O O . GLU A 1 113 ? -15.791 0.251 10.234 1.00 74.44 113 GLU A O 1
ATOM 914 N N . LYS A 1 114 ? -15.104 -1.501 9.007 1.00 75.50 114 LYS A N 1
ATOM 915 C CA . LYS A 1 114 ? -15.156 -2.456 10.121 1.00 75.50 114 LYS A CA 1
ATOM 916 C C . LYS A 1 114 ? -14.028 -2.219 11.120 1.00 75.50 114 LYS A C 1
ATOM 918 O O . LYS A 1 114 ? -14.313 -2.144 12.312 1.00 75.50 114 LYS A O 1
ATOM 923 N N . GLU A 1 115 ? -12.791 -2.050 10.656 1.00 74.75 115 GLU A N 1
ATOM 924 C CA . GLU A 1 115 ? -11.652 -1.769 11.540 1.00 74.75 115 GLU A CA 1
ATOM 925 C C . GLU A 1 115 ? -11.798 -0.436 12.285 1.00 74.75 115 GLU A C 1
ATOM 927 O O . GLU A 1 115 ? -11.463 -0.351 13.468 1.00 74.75 115 GLU A O 1
ATOM 932 N N . GLU A 1 116 ? -12.308 0.611 11.632 1.00 74.94 116 GLU A N 1
ATOM 933 C CA . GLU A 1 116 ? -12.560 1.897 12.289 1.00 74.94 116 GLU A CA 1
ATOM 934 C C . GLU A 1 116 ? -13.642 1.777 13.364 1.00 74.94 116 GLU A C 1
ATOM 936 O O . GLU A 1 116 ? -13.442 2.247 14.487 1.00 74.94 116 GLU A O 1
ATOM 941 N N . LYS A 1 117 ? -14.744 1.071 13.075 1.00 78.12 117 LYS A N 1
ATOM 942 C CA . LYS A 1 117 ? -15.792 0.788 14.069 1.00 78.12 117 LYS A CA 1
ATOM 943 C C . LYS A 1 117 ? -15.270 -0.034 15.246 1.00 78.12 117 LYS A C 1
ATOM 945 O O . LYS A 1 117 ? -15.671 0.210 16.385 1.00 78.12 117 LYS A O 1
ATOM 950 N N . GLU A 1 118 ? -14.383 -0.996 15.008 1.00 79.69 118 GLU A N 1
ATOM 951 C CA . GLU A 1 118 ? -13.757 -1.782 16.075 1.00 79.69 118 GLU A CA 1
ATOM 952 C C . GLU A 1 118 ? -12.826 -0.929 16.946 1.00 79.69 118 GLU A C 1
ATOM 954 O O . GLU A 1 118 ? -12.950 -0.964 18.172 1.00 79.69 118 GLU A O 1
ATOM 959 N N . LYS A 1 119 ? -11.972 -0.090 16.345 1.00 80.38 119 LYS A N 1
ATOM 960 C CA . LYS A 1 119 ? -11.090 0.839 17.076 1.00 80.38 119 LYS A CA 1
ATOM 961 C C . LYS A 1 119 ? -11.871 1.874 17.883 1.00 80.38 119 LYS A C 1
ATOM 963 O O . LYS A 1 119 ? -11.492 2.200 19.012 1.00 80.38 119 LYS A O 1
ATOM 968 N N . GLU A 1 120 ? -12.971 2.385 17.337 1.00 79.44 120 GLU A N 1
ATOM 969 C CA . GLU A 1 120 ? -13.846 3.324 18.038 1.00 79.44 120 GLU A CA 1
ATOM 970 C C . GLU A 1 120 ? -14.531 2.649 19.236 1.00 79.44 120 GLU A C 1
ATOM 972 O O . GLU A 1 120 ? -14.545 3.199 20.341 1.00 79.44 120 GLU A O 1
ATOM 977 N N . ASN A 1 121 ? -15.038 1.426 19.052 1.00 83.06 121 ASN A N 1
ATOM 978 C CA . ASN A 1 121 ? -15.646 0.648 20.129 1.00 83.06 121 ASN A CA 1
ATOM 979 C C . ASN A 1 121 ? -14.640 0.285 21.228 1.00 83.06 121 ASN A C 1
ATOM 981 O O . ASN A 1 121 ? -14.972 0.381 22.409 1.00 83.06 121 ASN A O 1
ATOM 985 N N . GLU A 1 122 ? -13.410 -0.090 20.873 1.00 85.75 122 GLU A N 1
ATOM 986 C CA . GLU A 1 122 ? -12.360 -0.385 21.852 1.00 85.75 122 GLU A CA 1
ATOM 987 C C . GLU A 1 122 ? -11.986 0.861 22.668 1.00 85.75 122 GLU A C 1
ATOM 989 O O . GLU A 1 122 ? 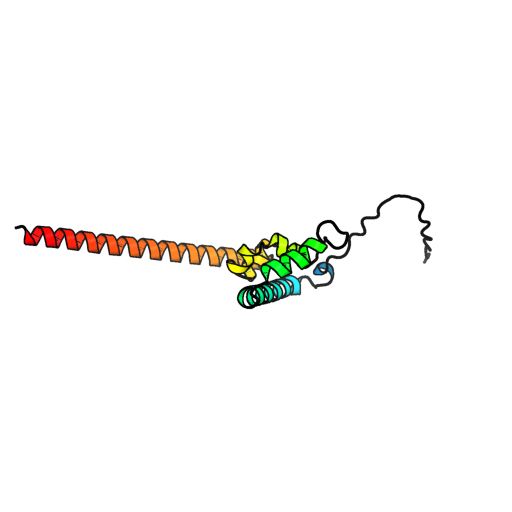-11.843 0.797 23.891 1.00 85.75 122 GLU A O 1
ATOM 994 N N . THR A 1 123 ? -11.898 2.018 22.008 1.00 85.56 123 THR A N 1
ATOM 995 C CA . THR A 1 123 ? -11.584 3.299 22.656 1.00 85.56 123 THR A CA 1
ATOM 996 C C . THR A 1 123 ? -12.689 3.723 23.624 1.00 85.56 123 THR A C 1
ATOM 998 O O . THR A 1 123 ? -12.402 4.086 24.767 1.00 85.56 123 THR A O 1
ATOM 1001 N N . LYS A 1 124 ? -13.961 3.609 23.215 1.00 86.38 124 LYS A N 1
ATOM 1002 C CA . LYS A 1 124 ? -15.119 3.863 24.092 1.00 86.38 124 LYS A CA 1
ATOM 1003 C C . LYS A 1 124 ? -15.103 2.954 25.317 1.00 86.38 124 LYS A C 1
ATOM 1005 O O . LYS A 1 124 ? -15.320 3.425 26.430 1.00 86.38 124 LYS A O 1
ATOM 1010 N N . ARG A 1 125 ? -14.782 1.673 25.125 1.00 87.31 125 ARG A N 1
ATOM 1011 C CA . ARG A 1 125 ? -14.726 0.681 26.203 1.00 87.31 125 ARG A CA 1
ATOM 1012 C C . ARG A 1 125 ? -13.630 1.000 27.224 1.00 87.31 125 ARG A C 1
ATOM 1014 O O . ARG A 1 125 ? -13.904 0.975 28.420 1.00 87.31 125 ARG A O 1
ATOM 1021 N N . LYS A 1 126 ? -12.433 1.390 26.768 1.00 86.00 126 LYS A N 1
ATOM 1022 C CA . LYS A 1 126 ? -11.339 1.844 27.651 1.00 86.00 126 LYS A CA 1
ATOM 1023 C C . LYS A 1 126 ? -11.726 3.089 28.449 1.00 86.00 126 LYS A C 1
ATOM 1025 O O . LYS A 1 126 ? -11.494 3.140 29.653 1.00 86.00 126 LYS A O 1
ATOM 1030 N N . HIS A 1 127 ? -12.368 4.061 27.804 1.00 82.81 127 HIS A N 1
ATOM 1031 C CA . HIS A 1 127 ? -12.791 5.292 28.470 1.00 82.81 127 HIS A CA 1
ATOM 1032 C C . HIS A 1 127 ? -13.899 5.045 29.514 1.00 82.81 127 HIS A C 1
ATOM 1034 O O . HIS A 1 127 ? -13.937 5.702 30.556 1.00 82.81 127 HIS A O 1
ATOM 1040 N N . GLU A 1 128 ? -14.797 4.088 29.266 1.00 85.56 128 GLU A N 1
ATOM 1041 C CA . GLU A 1 128 ? -15.831 3.692 30.228 1.00 85.56 128 GLU A CA 1
ATOM 1042 C C . GLU A 1 128 ? -15.238 2.951 31.440 1.00 85.56 128 GLU A C 1
ATOM 1044 O O . GLU A 1 128 ? -15.625 3.219 32.579 1.00 85.56 128 GLU A O 1
ATOM 1049 N N . GLU A 1 129 ? -14.263 2.063 31.223 1.00 86.75 129 GLU A N 1
ATOM 1050 C CA . GLU A 1 129 ? -13.544 1.379 32.306 1.00 86.75 129 GLU A CA 1
ATOM 1051 C C . GLU A 1 129 ? -12.721 2.346 33.168 1.00 86.75 129 GLU A C 1
ATOM 1053 O O . GLU A 1 129 ? -12.736 2.240 34.396 1.00 86.75 129 GLU A O 1
ATOM 1058 N N . GLU A 1 130 ? -12.044 3.326 32.562 1.00 84.00 130 GLU A N 1
ATOM 1059 C CA . GLU A 1 130 ? -11.347 4.378 33.310 1.00 84.00 130 GLU A CA 1
ATOM 1060 C C . GLU A 1 130 ? -12.313 5.260 34.112 1.00 84.00 130 GLU A C 1
ATOM 1062 O O . GLU A 1 130 ? -12.011 5.632 35.248 1.00 84.00 130 GLU A O 1
ATOM 1067 N N . GLY A 1 131 ? -13.490 5.568 33.556 1.00 83.62 131 GLY A N 1
ATOM 1068 C CA . GLY A 1 131 ? -14.539 6.307 34.259 1.00 83.62 131 GLY A CA 1
ATOM 1069 C C . GLY A 1 131 ? -15.056 5.565 35.493 1.00 83.62 131 GLY A C 1
ATOM 1070 O O . GLY A 1 131 ? -15.189 6.168 36.559 1.00 83.62 131 GLY A O 1
ATOM 1071 N N . LYS A 1 132 ? -15.284 4.250 35.376 1.00 85.62 132 LYS A N 1
ATOM 1072 C CA . LYS A 1 132 ? -15.710 3.395 36.498 1.00 85.62 132 LYS A CA 1
ATOM 1073 C C . LYS A 1 132 ? -14.647 3.314 37.591 1.00 85.62 132 LYS A C 1
ATOM 1075 O O . LYS A 1 132 ? -14.976 3.532 38.752 1.00 85.62 132 LYS A O 1
ATOM 1080 N N . LYS A 1 133 ? -13.374 3.120 37.227 1.00 87.75 133 LYS A N 1
ATOM 1081 C CA . LYS A 1 133 ? -12.261 3.107 38.195 1.00 87.75 133 LYS A CA 1
ATOM 1082 C C . LYS A 1 133 ? -12.154 4.415 38.979 1.00 87.75 133 LYS A C 1
ATOM 1084 O O . LYS A 1 133 ? -12.011 4.386 40.196 1.00 87.75 133 LYS A O 1
ATOM 1089 N N . LYS A 1 134 ? -12.282 5.563 38.302 1.00 86.69 134 LYS A N 1
ATOM 1090 C CA . LYS A 1 134 ? -12.274 6.880 38.963 1.00 86.69 134 LYS A CA 1
ATOM 1091 C C . LYS A 1 134 ? -13.467 7.062 39.904 1.00 86.69 134 LYS A C 1
ATOM 1093 O O . LYS A 1 134 ? -13.314 7.653 40.967 1.00 86.69 134 LYS A O 1
ATOM 1098 N N . ALA A 1 135 ? -14.648 6.571 39.530 1.00 85.00 135 ALA A N 1
ATOM 1099 C CA . ALA A 1 135 ? -15.836 6.648 40.378 1.00 85.00 135 ALA A CA 1
ATOM 1100 C C . ALA A 1 135 ? -15.700 5.788 41.648 1.00 85.00 135 ALA A C 1
ATOM 1102 O O . ALA A 1 135 ? -15.980 6.283 42.738 1.00 85.00 135 ALA A O 1
ATOM 1103 N N . GLU A 1 136 ? -15.205 4.553 41.518 1.00 85.62 136 GLU A N 1
ATOM 1104 C CA . GLU A 1 136 ? -14.926 3.657 42.651 1.00 85.62 136 GLU A CA 1
ATOM 1105 C C . GLU A 1 136 ? -13.858 4.234 43.595 1.00 85.62 136 GLU A C 1
ATOM 1107 O O . GLU A 1 136 ? -13.980 4.134 44.816 1.00 85.62 136 GLU A O 1
ATOM 1112 N N . GLU A 1 137 ? -12.826 4.888 43.053 1.00 85.25 137 GLU A N 1
ATOM 1113 C CA . GLU A 1 137 ? -11.789 5.560 43.845 1.00 85.25 137 GLU A CA 1
ATOM 1114 C C . GLU A 1 137 ? -12.356 6.743 44.649 1.00 85.25 137 GLU A C 1
ATOM 1116 O O . GLU A 1 137 ? -12.077 6.879 45.842 1.00 85.25 137 GLU A O 1
ATOM 1121 N N . ILE A 1 138 ? -13.219 7.561 44.033 1.00 84.62 138 ILE A N 1
ATOM 1122 C CA . ILE A 1 138 ? -13.910 8.668 44.715 1.00 84.62 138 ILE A CA 1
ATOM 1123 C C . ILE A 1 138 ? -14.836 8.144 45.822 1.00 84.62 138 ILE A C 1
ATOM 1125 O O . ILE A 1 138 ? -14.936 8.762 46.883 1.00 84.62 138 ILE A O 1
ATOM 1129 N N . GLU A 1 139 ? -15.529 7.028 45.592 1.00 84.25 139 GLU A N 1
ATOM 1130 C CA . GLU A 1 139 ? -16.403 6.409 46.592 1.00 84.25 139 GLU A CA 1
ATOM 1131 C C . GLU A 1 139 ? -15.605 5.867 47.787 1.00 84.25 139 GLU A C 1
ATOM 1133 O O . GLU A 1 139 ? -15.959 6.149 48.934 1.00 84.25 139 GLU A O 1
ATOM 1138 N N . ARG A 1 140 ? -14.469 5.202 47.534 1.00 85.12 140 ARG A N 1
ATOM 1139 C CA . ARG A 1 140 ? -13.535 4.763 48.585 1.00 85.12 140 ARG A CA 1
ATOM 1140 C C . ARG A 1 140 ? -13.038 5.921 49.443 1.00 85.12 140 ARG A C 1
ATOM 1142 O O . ARG A 1 140 ? -13.138 5.861 50.666 1.00 85.12 140 ARG A O 1
ATOM 1149 N N . LEU A 1 141 ? -12.576 7.000 48.814 1.00 83.75 141 LEU A N 1
ATOM 1150 C CA . LEU A 1 141 ? -12.094 8.185 49.528 1.00 83.75 141 LEU A CA 1
ATOM 1151 C C . LEU A 1 141 ? -13.194 8.832 50.382 1.00 83.75 141 LEU A C 1
ATOM 1153 O O . LEU A 1 141 ? -12.922 9.298 51.483 1.00 83.75 141 LEU A O 1
ATOM 1157 N N . LYS A 1 142 ? -14.453 8.828 49.921 1.00 79.12 142 LYS A N 1
ATOM 1158 C CA . LYS A 1 142 ? -15.590 9.310 50.725 1.00 79.12 142 LYS A CA 1
ATOM 1159 C C . LYS A 1 142 ? -15.867 8.431 51.943 1.00 79.12 142 LYS A C 1
ATOM 1161 O O . LYS A 1 142 ? -16.250 8.964 52.978 1.00 79.12 142 LYS A O 1
ATOM 1166 N N . SER A 1 143 ? -15.680 7.116 51.828 1.00 74.00 143 SER A N 1
ATOM 1167 C CA . SER A 1 143 ? -15.871 6.182 52.946 1.00 74.00 143 SER A CA 1
ATOM 1168 C C . SER A 1 143 ? -14.743 6.202 53.985 1.00 74.00 143 SER A C 1
ATOM 1170 O O . SER A 1 143 ? -14.989 5.843 55.128 1.00 74.00 143 SER A O 1
ATOM 1172 N N . GLU A 1 144 ? -13.534 6.643 53.625 1.00 69.38 144 GLU A N 1
ATOM 1173 C CA . GLU A 1 144 ? -12.389 6.753 54.549 1.00 69.38 144 GLU A CA 1
ATOM 1174 C C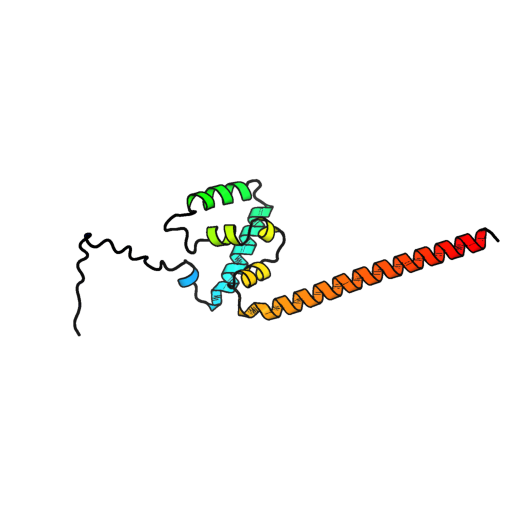 . GLU A 1 144 ? -12.358 8.072 55.343 1.00 69.38 144 GLU A C 1
ATOM 1176 O O . GLU A 1 144 ? -11.659 8.179 56.348 1.00 69.38 144 GLU A O 1
ATOM 1181 N N . VAL A 1 145 ? -13.105 9.085 54.894 1.00 62.69 145 VAL A N 1
ATOM 1182 C CA . VAL A 1 145 ? -13.184 10.417 55.526 1.00 62.69 145 VAL A CA 1
ATOM 1183 C C . VAL A 1 145 ? -14.388 10.536 56.482 1.00 62.69 145 VAL A C 1
ATOM 1185 O O . VAL A 1 145 ? -14.522 11.547 57.173 1.00 62.69 145 VAL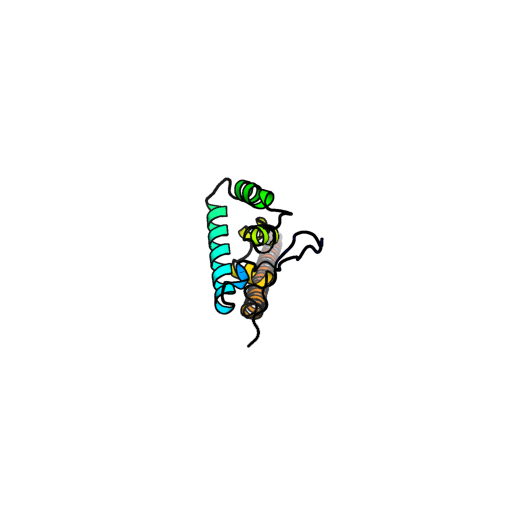 A O 1
ATOM 1188 N N . SER A 1 146 ? -15.251 9.515 56.546 1.00 48.59 146 SER A N 1
ATOM 1189 C CA . SER A 1 146 ? -16.448 9.470 57.398 1.00 48.59 146 SER A CA 1
ATOM 1190 C C . SER A 1 146 ? -16.267 8.589 58.628 1.00 48.59 146 SER A C 1
ATOM 1192 O O . SER A 1 146 ? -16.967 8.892 59.620 1.00 48.59 146 SER A O 1
#

Secondary structure (DSSP, 8-state):
-PPPP----TT-----------GGGTS-HHHHHHHHHHHHHHHHHHHHH-TTHHHHHHHHHHTTTTSTT-TT-HHHHHHHHHHHHHHHS-HHHHHHHTTS-GGGHHHHHHHHHHHHHHHHHHHHHHHHHHHHHHHHHHHHHHHH--